Protein AF-A0A7C6S070-F1 (afdb_monomer_lite)

Radius of gyration: 17.92 Å; chains: 1; bounding box: 54×36×46 Å

Structure (mmCIF, N/CA/C/O backbone):
data_AF-A0A7C6S070-F1
#
_entry.id   AF-A0A7C6S070-F1
#
loop_
_atom_site.group_PDB
_atom_site.id
_atom_site.type_symbol
_atom_site.label_atom_id
_atom_site.label_alt_id
_atom_site.label_comp_id
_atom_site.label_asym_id
_atom_site.label_entity_id
_atom_site.label_seq_id
_atom_site.pdbx_PDB_ins_code
_atom_site.Cartn_x
_atom_site.Cartn_y
_atom_site.Cartn_z
_atom_site.occupancy
_atom_site.B_iso_or_equiv
_atom_site.auth_seq_id
_atom_site.auth_comp_id
_atom_site.auth_asym_id
_atom_site.auth_atom_id
_atom_site.pdbx_PDB_model_num
ATOM 1 N N . ALA A 1 1 ? -23.420 7.858 -21.675 1.00 55.06 1 ALA A N 1
ATOM 2 C CA . ALA A 1 1 ? -23.312 6.418 -21.988 1.00 55.06 1 ALA A CA 1
ATOM 3 C C . ALA A 1 1 ? -22.661 5.711 -20.806 1.00 55.06 1 ALA A C 1
ATOM 5 O O . ALA A 1 1 ? -21.700 6.256 -20.277 1.00 55.06 1 ALA A O 1
ATOM 6 N N . ILE A 1 2 ? -23.179 4.557 -20.370 1.00 62.91 2 ILE A N 1
ATOM 7 C CA . ILE A 1 2 ? -22.464 3.690 -19.421 1.00 62.91 2 ILE A CA 1
ATOM 8 C C . ILE A 1 2 ? -21.568 2.793 -20.285 1.00 62.91 2 ILE A C 1
ATOM 10 O O . ILE A 1 2 ? -22.110 1.938 -20.985 1.00 62.91 2 ILE A O 1
ATOM 14 N N . PRO A 1 3 ? -20.240 3.010 -20.324 1.00 67.31 3 PRO A N 1
ATOM 15 C CA . PRO A 1 3 ? -19.361 2.404 -21.332 1.00 67.31 3 PRO A CA 1
ATOM 16 C C . PRO A 1 3 ? -19.325 0.869 -21.284 1.00 67.31 3 PRO A C 1
ATOM 18 O O . PRO A 1 3 ? -18.945 0.239 -22.262 1.00 67.31 3 PRO A O 1
ATOM 21 N N . PHE A 1 4 ? -19.771 0.276 -20.176 1.00 79.00 4 PHE A N 1
ATOM 22 C CA . PHE A 1 4 ? -19.780 -1.167 -19.941 1.00 79.00 4 PHE A CA 1
ATOM 23 C C . PHE A 1 4 ? -21.192 -1.728 -19.675 1.00 79.00 4 PHE A C 1
ATOM 25 O O . PHE A 1 4 ? -21.341 -2.842 -19.184 1.00 79.00 4 PHE A O 1
ATOM 32 N N . GLY A 1 5 ? -22.244 -0.966 -19.995 1.00 78.12 5 GLY A N 1
ATOM 33 C CA . GLY A 1 5 ? -23.631 -1.359 -19.732 1.00 78.12 5 GLY A CA 1
ATOM 34 C C . GLY A 1 5 ? -24.066 -1.182 -18.266 1.00 78.12 5 GLY A C 1
ATOM 35 O O . GLY A 1 5 ? -23.257 -0.836 -17.408 1.00 78.12 5 GLY A O 1
ATOM 36 N N . PRO A 1 6 ? -25.359 -1.386 -17.958 1.00 75.25 6 PRO A N 1
ATOM 37 C CA . PRO A 1 6 ? -25.954 -0.998 -16.673 1.00 75.25 6 PRO A CA 1
ATOM 38 C C . PRO A 1 6 ? -25.493 -1.843 -15.476 1.00 75.25 6 PRO A C 1
ATOM 40 O O . PRO A 1 6 ? -25.663 -1.420 -14.337 1.00 75.25 6 PRO A O 1
ATOM 43 N N . TYR A 1 7 ? -24.894 -3.011 -15.723 1.00 73.00 7 TYR A N 1
ATOM 44 C CA . TYR A 1 7 ? -24.500 -3.968 -14.685 1.00 73.00 7 TYR A CA 1
ATOM 45 C C . TYR A 1 7 ? -23.023 -3.880 -14.281 1.00 73.00 7 TYR A C 1
ATOM 47 O O . TYR A 1 7 ? -22.604 -4.575 -13.359 1.00 73.00 7 TYR A O 1
ATOM 55 N N . ILE A 1 8 ? -22.220 -3.048 -14.955 1.00 76.12 8 ILE A N 1
ATOM 56 C CA . ILE A 1 8 ? -20.792 -2.894 -14.657 1.00 76.12 8 ILE A CA 1
ATOM 57 C C . ILE A 1 8 ? -20.553 -1.508 -14.060 1.00 76.12 8 ILE A C 1
ATOM 59 O O . ILE A 1 8 ? -20.675 -0.484 -14.737 1.00 76.12 8 ILE A O 1
ATOM 63 N N . LYS A 1 9 ? -20.178 -1.477 -12.776 1.00 76.31 9 LYS A N 1
ATOM 64 C CA . LYS A 1 9 ? -19.778 -0.255 -12.074 1.00 76.31 9 LYS A CA 1
ATOM 65 C C . LYS A 1 9 ? -18.257 -0.151 -12.030 1.00 76.31 9 LYS A C 1
ATOM 67 O O . LYS A 1 9 ? -17.578 -1.050 -11.546 1.00 76.31 9 LYS A O 1
ATOM 72 N N . ILE A 1 10 ? -17.736 0.971 -12.516 1.00 80.12 10 ILE A N 1
ATOM 73 C CA . ILE A 1 10 ? -16.315 1.307 -12.409 1.00 80.12 10 ILE A CA 1
ATOM 74 C C . ILE A 1 10 ? -16.075 1.892 -11.014 1.00 80.12 10 ILE A C 1
ATOM 76 O O . ILE A 1 10 ? -16.752 2.845 -10.623 1.00 80.12 10 ILE A O 1
ATOM 80 N N . LEU A 1 11 ? -15.130 1.306 -10.284 1.00 84.94 11 LEU A N 1
ATOM 81 C CA . LEU A 1 11 ? -14.671 1.767 -8.975 1.00 84.94 11 LEU A CA 1
ATOM 82 C C . LEU A 1 11 ? -13.426 2.650 -9.121 1.00 84.94 11 LEU A C 1
ATOM 84 O O . LEU A 1 11 ? -12.685 2.525 -10.096 1.00 84.94 11 LEU A O 1
ATOM 88 N N . ASN A 1 12 ? -13.180 3.535 -8.150 1.00 86.62 12 ASN A N 1
ATOM 89 C CA . ASN A 1 12 ? -12.035 4.451 -8.203 1.00 86.62 12 ASN A CA 1
ATOM 90 C C . ASN A 1 12 ? -10.705 3.815 -7.773 1.00 86.62 12 ASN A C 1
ATOM 92 O O . ASN A 1 12 ? -9.651 4.403 -8.020 1.00 86.62 12 ASN A O 1
ATOM 96 N N . ARG A 1 13 ? -10.735 2.657 -7.103 1.00 90.38 13 ARG A N 1
ATOM 97 C CA . ARG A 1 13 ? -9.538 1.898 -6.707 1.00 90.38 13 ARG A CA 1
ATOM 98 C C . ARG A 1 13 ? -9.487 0.598 -7.501 1.00 90.38 13 ARG A C 1
ATOM 100 O O . ARG A 1 13 ? -10.510 -0.056 -7.690 1.00 90.38 13 ARG A O 1
ATOM 107 N N . TRP A 1 14 ? -8.294 0.223 -7.953 1.00 87.19 14 TRP A N 1
ATOM 108 C CA . TRP A 1 14 ? -8.123 -0.920 -8.854 1.00 87.19 14 TRP A CA 1
ATOM 109 C C . TRP A 1 14 ? -8.127 -2.290 -8.148 1.00 87.19 14 TRP A C 1
ATOM 111 O O . TRP A 1 14 ? -8.409 -3.295 -8.794 1.00 87.19 14 TRP A O 1
ATOM 121 N N . GLU A 1 15 ? -7.873 -2.342 -6.833 1.00 91.81 15 GLU A N 1
ATOM 122 C CA . GLU A 1 15 ? -8.000 -3.559 -6.012 1.00 91.81 15 GLU A CA 1
ATOM 123 C C . GLU A 1 15 ? -9.062 -3.400 -4.928 1.00 91.81 15 GLU A C 1
ATOM 125 O O . GLU A 1 15 ? -9.161 -2.353 -4.282 1.00 91.81 15 GLU A O 1
ATOM 130 N N . LEU A 1 16 ? -9.798 -4.482 -4.658 1.00 90.88 16 LEU A N 1
ATOM 131 C CA . LEU A 1 16 ? -10.738 -4.540 -3.538 1.00 90.88 16 LEU A CA 1
ATOM 132 C C . LEU A 1 16 ? -10.025 -4.383 -2.190 1.00 90.88 16 LEU A C 1
ATOM 134 O O . LEU A 1 16 ? -10.567 -3.760 -1.283 1.00 90.88 16 LEU A O 1
ATOM 138 N N . GLU A 1 17 ? -8.793 -4.878 -2.059 1.00 95.12 17 GLU A N 1
ATOM 139 C CA . GLU A 1 17 ? -7.982 -4.726 -0.850 1.00 95.12 17 GLU A CA 1
ATOM 140 C C . GLU A 1 17 ? -7.743 -3.265 -0.474 1.00 95.12 17 GLU A C 1
ATOM 142 O O . GLU A 1 17 ? -7.704 -2.947 0.713 1.00 95.12 17 GLU A O 1
ATOM 147 N N . ASN A 1 18 ? -7.673 -2.356 -1.453 1.00 96.06 18 ASN A N 1
ATOM 148 C CA . ASN A 1 18 ? -7.529 -0.933 -1.165 1.00 96.06 18 ASN A CA 1
ATOM 149 C C . ASN A 1 18 ? -8.746 -0.371 -0.417 1.00 96.06 18 ASN A C 1
ATOM 151 O O . ASN A 1 18 ? -8.594 0.594 0.322 1.00 96.06 18 ASN A O 1
ATOM 155 N N . TYR A 1 19 ? -9.937 -0.966 -0.542 1.00 94.38 19 TYR A N 1
ATOM 156 C CA . TYR A 1 19 ? -11.127 -0.590 0.238 1.00 94.38 19 TYR A CA 1
ATOM 157 C C . TYR A 1 19 ? -11.094 -1.067 1.690 1.00 94.38 19 TYR A C 1
ATOM 159 O O . TYR A 1 19 ? -11.890 -0.600 2.500 1.00 94.38 19 TYR A O 1
ATOM 167 N N . LEU A 1 20 ? -10.188 -1.988 2.022 1.00 95.94 20 LEU A N 1
ATOM 168 C CA . LEU A 1 20 ? -10.012 -2.512 3.376 1.00 95.94 20 LEU A CA 1
ATOM 169 C C . LEU A 1 20 ? -8.978 -1.716 4.182 1.00 95.94 20 LEU A C 1
ATOM 171 O O . LEU A 1 20 ? -8.797 -1.976 5.371 1.00 95.94 20 LEU A O 1
ATOM 175 N N . ILE A 1 21 ? -8.307 -0.750 3.550 1.00 96.06 21 ILE A N 1
ATOM 176 C CA . ILE A 1 21 ? -7.345 0.130 4.206 1.00 96.06 21 ILE A CA 1
ATOM 177 C C . ILE A 1 21 ? -8.103 1.264 4.902 1.00 96.06 21 ILE A C 1
ATOM 179 O O . ILE A 1 21 ? -8.345 2.321 4.324 1.00 96.06 21 ILE A O 1
ATOM 183 N N . ASP A 1 22 ? -8.483 1.017 6.154 1.00 96.00 22 ASP A N 1
ATOM 184 C CA . ASP A 1 22 ? -9.042 2.003 7.081 1.00 96.00 22 ASP A CA 1
ATOM 185 C C . ASP A 1 22 ? -8.184 2.033 8.350 1.00 96.00 22 ASP A C 1
ATOM 187 O O . ASP A 1 22 ? -7.942 1.000 8.980 1.00 96.00 22 ASP A O 1
ATOM 191 N N . SER A 1 23 ? -7.705 3.222 8.723 1.00 96.31 23 SER A N 1
ATOM 192 C CA . SER A 1 23 ? -6.745 3.385 9.820 1.00 96.31 23 SER A CA 1
ATOM 193 C C . SER A 1 23 ? -7.304 2.922 11.163 1.00 96.31 23 SER A C 1
ATOM 195 O O . SER A 1 23 ? -6.584 2.319 11.954 1.00 96.31 23 SER A O 1
ATOM 197 N N . GLN A 1 24 ? -8.596 3.136 11.409 1.00 95.75 24 GLN A N 1
ATOM 198 C CA . GLN A 1 24 ? -9.239 2.740 12.655 1.00 95.75 24 GLN A CA 1
ATOM 199 C C . GLN A 1 24 ? -9.468 1.226 12.716 1.00 95.75 24 GLN A C 1
ATOM 201 O O . GLN A 1 24 ? -9.200 0.618 13.747 1.00 95.75 24 GLN A O 1
ATOM 206 N N . ALA A 1 25 ? -9.925 0.608 11.626 1.00 97.12 25 ALA A N 1
ATOM 207 C CA . ALA A 1 25 ? -10.123 -0.836 11.537 1.00 97.12 25 ALA A CA 1
ATOM 208 C C . ALA A 1 25 ? -8.802 -1.607 11.662 1.00 97.12 25 ALA A C 1
ATOM 210 O O . ALA A 1 25 ? -8.732 -2.594 12.397 1.00 97.12 25 ALA A O 1
ATOM 211 N N . ILE A 1 26 ? -7.751 -1.137 10.979 1.00 97.38 26 ILE A N 1
ATOM 212 C CA . ILE A 1 26 ? -6.402 -1.704 11.088 1.00 97.38 26 ILE A CA 1
ATOM 213 C C . ILE A 1 26 ? -5.918 -1.601 12.531 1.00 97.38 26 ILE A C 1
ATOM 215 O O . ILE A 1 26 ? -5.482 -2.592 13.109 1.00 97.38 26 ILE A O 1
ATOM 219 N N . GLU A 1 27 ? -6.018 -0.422 13.136 1.00 97.31 27 GLU A N 1
ATOM 220 C CA . GLU A 1 27 ? -5.494 -0.192 14.477 1.00 97.31 27 GLU A CA 1
ATOM 221 C C . GLU A 1 27 ? -6.270 -0.938 15.559 1.00 97.31 27 GLU A C 1
ATOM 223 O O . GLU A 1 27 ? -5.657 -1.453 16.487 1.00 97.31 27 GLU A O 1
ATOM 228 N N . GLU A 1 28 ? -7.590 -1.064 15.426 1.00 95.94 28 GLU A N 1
ATOM 229 C CA . GLU A 1 28 ? -8.395 -1.890 16.323 1.00 95.94 28 GLU A CA 1
ATOM 230 C C . GLU A 1 28 ? -7.941 -3.354 16.277 1.00 95.94 28 GLU A C 1
ATOM 232 O O . GLU A 1 28 ? -7.736 -3.984 17.318 1.00 95.94 28 GLU A O 1
ATOM 237 N N . TYR A 1 29 ? -7.726 -3.887 15.073 1.00 96.75 29 TYR A N 1
ATOM 238 C CA . TYR A 1 29 ? -7.210 -5.238 14.907 1.00 96.75 29 TYR A CA 1
ATOM 239 C C . TYR A 1 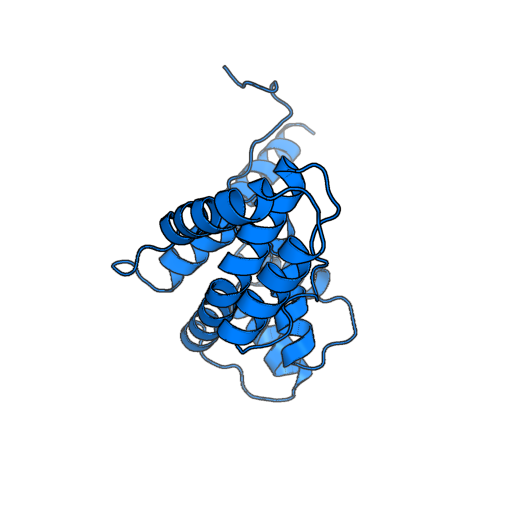29 ? -5.800 -5.378 15.508 1.00 96.75 29 TYR A C 1
ATOM 241 O O . TYR A 1 29 ? -5.554 -6.295 16.290 1.00 96.75 29 TYR A O 1
ATOM 249 N N . LEU A 1 30 ? -4.882 -4.456 15.198 1.00 96.75 30 LEU A N 1
ATOM 250 C CA . LEU A 1 30 ? -3.497 -4.503 15.676 1.00 96.75 30 LEU A CA 1
ATOM 251 C C . LEU A 1 30 ? -3.394 -4.362 17.197 1.00 96.75 30 LEU A C 1
ATOM 253 O O . LEU A 1 30 ? -2.613 -5.077 17.827 1.00 96.75 30 LEU A O 1
ATOM 257 N N . ALA A 1 31 ? -4.169 -3.455 17.792 1.00 96.50 31 ALA A N 1
ATOM 258 C CA . ALA A 1 31 ? -4.214 -3.242 19.233 1.00 96.50 31 ALA A CA 1
ATOM 259 C C . ALA A 1 31 ? -4.642 -4.521 19.964 1.00 96.50 31 ALA A C 1
ATOM 261 O O . ALA A 1 31 ? -3.969 -4.942 20.904 1.00 96.50 31 ALA A O 1
ATOM 262 N N . ASN A 1 32 ? -5.682 -5.192 19.461 1.00 94.94 32 ASN A N 1
ATOM 263 C CA . ASN A 1 32 ? -6.141 -6.475 19.992 1.00 94.94 32 ASN A CA 1
ATOM 264 C C . ASN A 1 32 ? -5.114 -7.594 19.769 1.00 94.94 32 ASN A C 1
ATOM 266 O O . ASN A 1 32 ? -4.838 -8.362 20.685 1.00 94.94 32 ASN A O 1
ATOM 270 N N . HIS A 1 33 ? -4.512 -7.666 18.578 1.00 94.56 33 HIS A N 1
ATOM 271 C CA . HIS A 1 33 ? -3.518 -8.687 18.239 1.00 94.56 33 HIS A CA 1
ATOM 272 C C . HIS A 1 33 ? -2.271 -8.617 19.131 1.00 94.56 33 HIS A C 1
ATOM 274 O O . HIS A 1 33 ? -1.699 -9.646 19.481 1.00 94.56 33 HIS A O 1
ATOM 280 N N . THR A 1 34 ? -1.861 -7.406 19.513 1.00 93.50 34 THR A N 1
ATOM 281 C CA . THR A 1 34 ? -0.643 -7.159 20.302 1.00 93.50 34 THR A CA 1
ATOM 282 C C . THR A 1 34 ? -0.911 -6.868 21.782 1.00 93.50 34 THR A C 1
ATOM 284 O O . THR A 1 34 ? 0.033 -6.644 22.535 1.00 93.50 34 THR A O 1
ATOM 287 N N . GLY A 1 35 ? -2.175 -6.879 22.222 1.00 94.19 35 GLY A N 1
ATOM 288 C CA . GLY A 1 35 ? -2.559 -6.646 23.620 1.00 94.19 35 GLY A CA 1
ATOM 289 C C . GLY A 1 35 ? -2.240 -5.240 24.137 1.00 94.19 35 GLY A C 1
ATOM 290 O O . GLY A 1 35 ? -1.961 -5.065 25.322 1.00 94.19 35 GLY A O 1
ATOM 291 N N . ARG A 1 36 ? -2.247 -4.231 23.259 1.00 96.12 3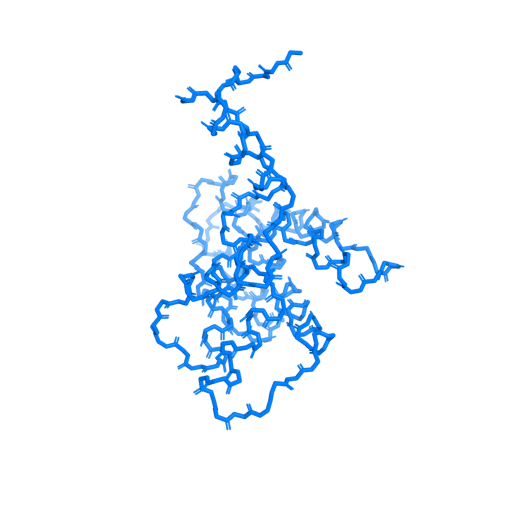6 ARG A N 1
ATOM 292 C CA . ARG A 1 36 ? -1.868 -2.846 23.586 1.00 96.12 36 ARG A CA 1
ATOM 293 C C . ARG A 1 36 ? -3.042 -1.885 23.431 1.00 96.12 36 ARG A C 1
ATOM 295 O O . ARG A 1 36 ? -4.030 -2.178 22.766 1.00 96.12 36 ARG A O 1
ATOM 302 N N . LYS A 1 37 ? -2.899 -0.679 23.986 1.00 95.88 37 LYS A N 1
ATOM 303 C CA . LYS A 1 37 ? -3.850 0.411 23.737 1.00 95.88 37 LYS A CA 1
ATOM 304 C C . LYS A 1 37 ? -3.786 0.845 22.257 1.00 95.88 37 LYS A C 1
ATOM 306 O O . LYS A 1 37 ? -2.677 0.941 21.717 1.00 95.88 37 LYS A O 1
ATOM 311 N N . PRO A 1 38 ? -4.932 1.132 21.610 1.00 96.56 38 PRO A N 1
ATOM 312 C CA . PRO A 1 38 ? -4.945 1.666 20.254 1.00 96.56 38 PRO A CA 1
ATOM 313 C C . PRO A 1 38 ? -4.291 3.053 20.177 1.00 96.56 38 PRO A C 1
ATOM 315 O O . PRO A 1 38 ? -4.460 3.893 21.066 1.00 96.56 38 PRO A O 1
ATOM 318 N N . ARG A 1 39 ? -3.533 3.266 19.101 1.00 97.00 39 ARG A N 1
ATOM 319 C CA . ARG A 1 39 ? -2.919 4.535 18.693 1.00 97.00 39 ARG A CA 1
ATOM 320 C C . ARG A 1 39 ? -3.949 5.455 18.049 1.00 97.00 39 ARG A C 1
ATOM 322 O O . ARG A 1 39 ? -5.078 5.052 17.764 1.00 97.00 39 ARG A O 1
ATOM 329 N N . SER A 1 40 ? -3.552 6.702 17.803 1.00 96.62 40 SER A N 1
ATOM 330 C CA . SER A 1 40 ? -4.397 7.627 17.054 1.00 96.62 40 SER A CA 1
ATOM 331 C C . SER A 1 40 ? -4.499 7.206 15.582 1.00 96.62 40 SER A C 1
ATOM 333 O O . SER A 1 40 ? -3.579 6.608 15.022 1.00 96.62 40 SER A O 1
ATOM 335 N N . ALA A 1 41 ? -5.609 7.563 14.930 1.00 95.06 41 ALA A N 1
ATOM 336 C CA . ALA A 1 41 ? -5.772 7.341 13.494 1.00 95.06 41 ALA A CA 1
ATOM 337 C C . ALA A 1 41 ? -4.673 8.043 12.673 1.00 95.06 41 ALA A C 1
ATOM 339 O O . ALA A 1 41 ? -4.215 7.490 11.678 1.00 95.06 41 ALA A O 1
ATOM 340 N N . GLN A 1 42 ? -4.207 9.213 13.126 1.00 97.00 42 GLN A N 1
ATOM 341 C CA . GLN A 1 42 ? -3.135 9.978 12.481 1.00 97.00 42 GLN A CA 1
ATOM 342 C C . GLN A 1 42 ? -1.805 9.219 12.462 1.00 97.00 42 GLN A C 1
ATOM 344 O O . GLN A 1 42 ? -1.137 9.172 11.431 1.00 97.00 42 GLN A O 1
ATOM 349 N N . ASP A 1 43 ? -1.442 8.575 13.575 1.00 97.56 43 ASP A N 1
ATOM 350 C CA . ASP A 1 43 ? -0.208 7.783 13.657 1.00 97.56 43 ASP A CA 1
ATOM 351 C C . ASP A 1 43 ? -0.242 6.604 12.680 1.00 97.56 43 ASP A C 1
ATOM 353 O O . ASP A 1 43 ? 0.748 6.291 12.021 1.00 97.56 43 ASP A O 1
ATOM 357 N N . VAL A 1 44 ? -1.409 5.970 12.557 1.00 97.75 44 VAL A N 1
ATOM 358 C CA . VAL A 1 44 ? -1.617 4.831 11.658 1.00 97.75 44 VAL A CA 1
ATOM 359 C C . VAL A 1 44 ? -1.589 5.287 10.202 1.00 97.75 44 VAL A C 1
ATOM 361 O O . VAL A 1 44 ? -0.968 4.632 9.374 1.00 97.75 44 VAL A O 1
ATOM 364 N N . ILE A 1 45 ? -2.206 6.425 9.873 1.00 98.12 45 ILE A N 1
ATOM 365 C CA . ILE A 1 45 ? -2.155 6.996 8.519 1.00 98.12 45 ILE A CA 1
ATOM 366 C C . ILE A 1 45 ? -0.716 7.341 8.138 1.00 98.12 45 ILE A C 1
ATOM 368 O O . ILE A 1 45 ? -0.298 7.048 7.020 1.00 98.12 45 ILE A O 1
ATOM 372 N N . LYS A 1 46 ? 0.066 7.907 9.061 1.00 97.12 46 LYS A N 1
ATOM 373 C CA . LYS A 1 46 ? 1.485 8.183 8.823 1.00 97.12 46 LYS A CA 1
ATOM 374 C C . LYS A 1 46 ? 2.266 6.901 8.510 1.00 97.12 46 LYS A C 1
ATOM 376 O O . LYS A 1 46 ? 2.987 6.870 7.518 1.00 97.12 46 LYS A O 1
ATOM 381 N N . GLU A 1 47 ? 2.063 5.835 9.287 1.00 96.44 47 GLU A N 1
ATOM 382 C CA . GLU A 1 47 ? 2.653 4.512 9.015 1.00 96.44 47 GLU A CA 1
ATOM 383 C C . GLU A 1 47 ? 2.223 3.964 7.638 1.00 96.44 47 GLU A C 1
ATOM 385 O O . GLU A 1 47 ? 3.041 3.448 6.877 1.00 96.44 47 GLU A O 1
ATOM 390 N N . LEU A 1 48 ? 0.948 4.118 7.266 1.00 97.38 48 LEU A N 1
ATOM 391 C CA . LEU A 1 48 ? 0.445 3.702 5.953 1.00 97.38 48 LEU A CA 1
ATOM 392 C C . LEU A 1 48 ? 1.091 4.493 4.807 1.00 97.38 48 LEU A C 1
ATOM 394 O O . LEU A 1 48 ? 1.431 3.902 3.782 1.00 97.38 48 LEU A O 1
ATOM 398 N N . LEU A 1 49 ? 1.306 5.800 4.976 1.00 96.94 49 LEU A N 1
ATOM 399 C CA . LEU A 1 49 ? 2.010 6.635 3.999 1.00 96.94 49 LEU A CA 1
ATOM 400 C C . LEU A 1 49 ? 3.479 6.213 3.839 1.00 96.94 49 LEU A C 1
ATOM 402 O O . LEU A 1 49 ? 3.968 6.149 2.713 1.00 96.94 49 LEU A O 1
ATOM 406 N N . GLU A 1 50 ? 4.163 5.842 4.925 1.00 95.31 50 GLU A N 1
ATOM 407 C CA . GLU A 1 50 ? 5.523 5.280 4.868 1.00 95.31 50 GLU A CA 1
ATOM 408 C C . GLU A 1 50 ? 5.559 3.962 4.075 1.00 95.31 50 GLU A C 1
ATOM 410 O O . GLU A 1 50 ? 6.467 3.718 3.275 1.00 95.31 50 GLU A O 1
ATOM 415 N N . HIS A 1 51 ? 4.544 3.106 4.230 1.00 96.06 51 HIS A N 1
ATOM 416 C CA . HIS A 1 51 ? 4.424 1.913 3.395 1.00 96.06 51 HIS A CA 1
ATOM 417 C C . HIS A 1 51 ? 4.155 2.248 1.925 1.00 96.06 51 HIS A C 1
ATOM 419 O O . HIS A 1 51 ? 4.753 1.613 1.052 1.00 96.06 51 HIS A O 1
ATOM 425 N N . CYS A 1 52 ? 3.295 3.232 1.654 1.00 95.94 52 CYS A N 1
ATOM 426 C CA . CYS A 1 52 ? 2.965 3.682 0.304 1.00 95.94 52 CYS A CA 1
ATOM 427 C C . CYS A 1 52 ? 4.183 4.247 -0.445 1.00 95.94 52 CYS A C 1
ATOM 429 O O . CYS A 1 52 ? 4.337 4.008 -1.644 1.00 95.94 52 CYS A O 1
ATOM 431 N N . ASP A 1 53 ? 5.085 4.935 0.255 1.00 94.38 53 ASP A N 1
ATOM 432 C CA . ASP A 1 53 ? 6.302 5.487 -0.348 1.00 94.38 53 ASP A CA 1
ATOM 433 C C . ASP A 1 53 ? 7.213 4.395 -0.941 1.00 94.38 53 ASP A C 1
ATOM 435 O O . ASP A 1 53 ? 7.746 4.538 -2.043 1.00 94.38 53 ASP A O 1
ATOM 439 N N . VAL A 1 54 ? 7.330 3.249 -0.264 1.00 95.12 54 VAL A N 1
ATOM 440 C CA . VAL A 1 54 ? 8.062 2.082 -0.788 1.00 95.12 54 VAL A CA 1
ATOM 441 C C . VAL A 1 54 ? 7.267 1.389 -1.899 1.00 95.12 54 VAL A C 1
ATOM 443 O O . VAL A 1 54 ? 7.824 1.019 -2.932 1.00 95.12 54 VAL A O 1
ATOM 446 N N . LEU A 1 55 ? 5.952 1.237 -1.726 1.00 96.00 55 LEU A N 1
ATOM 447 C CA . LEU A 1 55 ? 5.087 0.567 -2.706 1.00 96.00 55 LEU A CA 1
ATOM 448 C C . LEU A 1 55 ? 4.892 1.347 -4.008 1.00 96.00 55 LEU A C 1
ATOM 450 O O . LEU A 1 55 ? 4.461 0.769 -5.007 1.00 96.00 55 LEU A O 1
ATOM 454 N N . THR A 1 56 ? 5.258 2.626 -4.029 1.00 96.00 56 THR A N 1
ATOM 455 C CA . THR A 1 56 ? 5.405 3.394 -5.268 1.00 96.00 56 THR A CA 1
ATOM 456 C C . THR A 1 56 ? 6.357 2.685 -6.233 1.00 96.00 56 THR A C 1
ATOM 458 O O . THR A 1 56 ? 6.043 2.545 -7.415 1.00 96.00 56 THR A O 1
ATOM 461 N N . LEU A 1 57 ? 7.474 2.155 -5.720 1.00 96.19 57 LEU A N 1
ATOM 462 C CA . LEU A 1 57 ? 8.453 1.415 -6.517 1.00 96.19 57 LEU A CA 1
ATOM 463 C C . LEU A 1 57 ? 7.897 0.061 -6.976 1.00 96.19 57 LEU A C 1
ATOM 465 O O . LEU A 1 57 ? 8.016 -0.283 -8.148 1.00 96.19 57 LEU A O 1
ATOM 469 N N . HIS A 1 58 ? 7.222 -0.680 -6.087 1.00 95.56 58 HIS A N 1
ATOM 470 C CA . HIS A 1 58 ? 6.576 -1.959 -6.431 1.00 95.56 58 HIS A CA 1
ATOM 471 C C . HIS A 1 58 ? 5.542 -1.793 -7.549 1.00 95.56 58 HIS A C 1
ATOM 473 O O . HIS A 1 58 ? 5.569 -2.521 -8.541 1.00 95.56 58 HIS A O 1
ATOM 479 N N . THR A 1 59 ? 4.679 -0.784 -7.426 1.00 95.69 59 THR A N 1
ATOM 480 C CA . THR A 1 59 ? 3.627 -0.474 -8.401 1.00 95.69 59 THR A CA 1
ATOM 481 C C . THR A 1 59 ? 4.232 -0.073 -9.747 1.00 95.69 59 THR A C 1
ATOM 483 O O . THR A 1 59 ? 3.846 -0.609 -10.786 1.00 95.69 59 THR A O 1
ATOM 486 N N . ALA A 1 60 ? 5.228 0.820 -9.740 1.00 96.12 60 ALA A N 1
ATOM 487 C CA . ALA A 1 60 ? 5.927 1.237 -10.952 1.00 96.12 60 ALA A CA 1
ATOM 488 C C . ALA A 1 60 ? 6.658 0.071 -11.635 1.00 96.12 60 ALA A C 1
ATOM 490 O O . ALA A 1 60 ? 6.604 -0.068 -12.861 1.00 96.12 60 ALA A O 1
ATOM 491 N N . GLY A 1 61 ? 7.304 -0.786 -10.841 1.00 95.38 61 GLY A N 1
ATOM 492 C CA . GLY A 1 61 ? 7.993 -1.980 -11.310 1.00 95.38 61 GLY A CA 1
ATOM 493 C C . GLY A 1 61 ? 7.028 -2.979 -11.944 1.00 95.38 61 GLY A C 1
ATOM 494 O O . GLY A 1 61 ? 7.280 -3.455 -13.047 1.00 95.38 61 GLY A O 1
ATOM 495 N N . ASN A 1 62 ? 5.888 -3.245 -11.307 1.00 95.12 62 ASN A N 1
A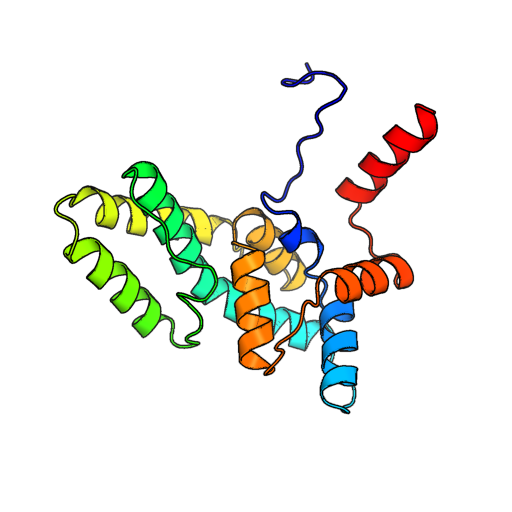TOM 496 C CA . ASN A 1 62 ? 4.857 -4.127 -11.855 1.00 95.12 62 ASN A CA 1
ATOM 497 C C . ASN A 1 62 ? 4.231 -3.585 -13.143 1.00 95.12 62 ASN A C 1
ATOM 499 O O . ASN A 1 62 ? 4.004 -4.356 -14.076 1.00 95.12 62 ASN A O 1
ATOM 503 N N . ALA A 1 63 ? 4.020 -2.272 -13.242 1.00 94.56 63 ALA A N 1
ATOM 504 C CA . ALA A 1 63 ? 3.577 -1.645 -14.483 1.00 94.56 63 ALA A CA 1
ATOM 505 C C . ALA A 1 63 ? 4.613 -1.814 -15.613 1.00 94.56 63 ALA A C 1
ATOM 507 O O . ALA A 1 63 ? 4.245 -2.125 -16.746 1.00 94.56 63 ALA A O 1
ATOM 508 N N . ALA A 1 64 ? 5.910 -1.678 -15.310 1.00 94.62 64 ALA A N 1
ATOM 509 C CA . ALA A 1 64 ? 6.979 -1.928 -16.280 1.00 94.62 64 ALA A CA 1
ATOM 510 C C . ALA A 1 64 ? 7.050 -3.409 -16.699 1.00 94.62 64 ALA A C 1
ATOM 512 O O . ALA A 1 64 ? 7.136 -3.704 -17.892 1.00 94.62 64 ALA A O 1
ATOM 513 N N . CYS A 1 65 ? 6.932 -4.344 -15.747 1.00 93.00 65 CYS A N 1
ATOM 514 C CA . CYS A 1 65 ? 6.851 -5.779 -16.035 1.00 93.00 65 CYS A CA 1
ATOM 515 C C . CYS A 1 65 ? 5.678 -6.107 -16.964 1.00 93.00 65 CYS A C 1
ATOM 517 O O . CYS A 1 65 ? 5.845 -6.842 -17.936 1.00 93.00 65 CYS A O 1
ATOM 519 N N . HIS A 1 66 ? 4.504 -5.533 -16.689 1.00 92.25 66 HIS A N 1
ATOM 520 C CA . HIS A 1 66 ? 3.308 -5.728 -17.500 1.00 92.25 66 HIS A CA 1
ATOM 521 C C . HIS A 1 66 ? 3.512 -5.238 -18.942 1.00 92.25 66 HIS A C 1
ATOM 523 O O . HIS A 1 66 ? 3.230 -5.977 -19.885 1.00 92.25 66 HIS A O 1
ATOM 529 N N . ASN A 1 67 ? 4.074 -4.038 -19.131 1.00 90.81 67 ASN A N 1
ATOM 530 C CA . ASN A 1 67 ? 4.386 -3.504 -20.463 1.00 90.81 67 ASN A CA 1
ATOM 531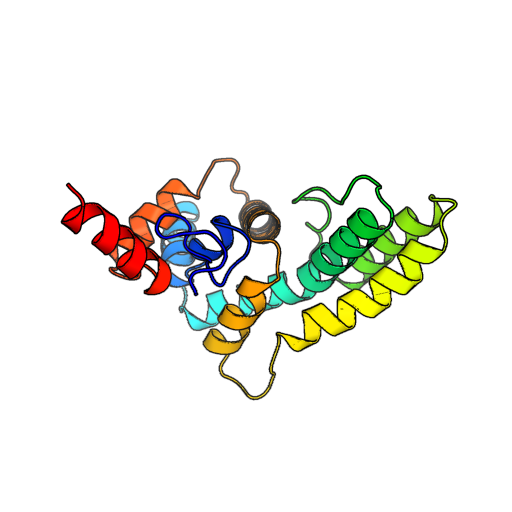 C C . ASN A 1 67 ? 5.366 -4.395 -21.236 1.00 90.81 67 ASN A C 1
ATOM 533 O O . ASN A 1 67 ? 5.200 -4.616 -22.436 1.00 90.81 67 ASN A O 1
ATOM 537 N N . ALA A 1 68 ? 6.364 -4.939 -20.540 1.00 89.38 68 ALA A N 1
ATOM 538 C CA . ALA A 1 68 ? 7.354 -5.843 -21.110 1.00 89.38 68 ALA A CA 1
ATOM 539 C C . ALA A 1 68 ? 6.876 -7.302 -21.224 1.00 89.38 68 ALA A C 1
ATOM 541 O O . ALA A 1 68 ? 7.627 -8.142 -21.719 1.00 89.38 68 ALA A O 1
ATOM 542 N N . ARG A 1 69 ? 5.643 -7.607 -20.793 1.00 89.88 69 ARG A N 1
ATOM 543 C CA . ARG A 1 69 ? 5.042 -8.952 -20.782 1.00 89.88 69 ARG A CA 1
ATOM 544 C C . ARG A 1 69 ? 5.876 -9.990 -20.014 1.00 89.88 69 ARG A C 1
ATOM 546 O O . ARG A 1 69 ? 5.963 -11.144 -20.426 1.00 89.88 69 ARG A O 1
ATOM 553 N N . ILE A 1 70 ? 6.477 -9.583 -18.897 1.00 90.00 70 ILE A N 1
ATOM 554 C CA . ILE A 1 70 ? 7.209 -10.467 -17.978 1.00 90.00 70 ILE A CA 1
ATOM 555 C C . ILE A 1 70 ? 6.472 -10.594 -16.643 1.00 90.00 70 ILE A C 1
ATOM 557 O O . ILE A 1 70 ? 5.640 -9.759 -16.287 1.00 90.00 70 ILE A O 1
ATOM 561 N N . ASN A 1 71 ? 6.805 -11.633 -15.875 1.00 91.19 71 ASN A N 1
ATOM 562 C CA . ASN A 1 71 ? 6.220 -11.835 -14.552 1.00 91.19 71 ASN A CA 1
ATOM 563 C C . ASN A 1 71 ? 6.567 -10.673 -13.612 1.00 91.19 71 ASN A C 1
ATOM 565 O O . ASN A 1 71 ? 7.736 -10.302 -13.464 1.00 91.19 71 ASN A O 1
ATOM 569 N N . GLY A 1 72 ? 5.542 -10.153 -12.939 1.00 92.00 72 GLY A N 1
ATOM 570 C CA . GLY A 1 72 ? 5.670 -9.110 -11.929 1.00 92.00 72 GLY A CA 1
ATOM 571 C C . GLY A 1 72 ? 6.379 -9.552 -10.644 1.00 92.00 72 GLY A C 1
ATOM 572 O O . GLY A 1 72 ? 6.846 -10.685 -10.477 1.00 92.00 72 GLY A O 1
ATOM 573 N N . PHE A 1 73 ? 6.456 -8.607 -9.722 1.00 92.75 73 PHE A N 1
ATOM 574 C CA . PHE A 1 73 ? 6.877 -8.768 -8.343 1.00 92.75 73 PHE A CA 1
ATOM 575 C C . PHE A 1 73 ? 5.703 -9.272 -7.503 1.00 92.75 73 PHE A C 1
ATOM 577 O O . PHE A 1 73 ? 4.598 -8.736 -7.575 1.00 92.75 73 PHE A O 1
ATOM 584 N N . THR A 1 74 ? 5.957 -10.284 -6.678 1.00 92.81 74 THR A N 1
ATOM 585 C CA . THR A 1 74 ? 4.990 -10.783 -5.694 1.00 92.81 74 THR A CA 1
ATOM 586 C C . THR A 1 74 ? 4.712 -9.735 -4.616 1.00 92.81 74 THR A C 1
ATOM 588 O O . THR A 1 74 ? 5.537 -8.851 -4.381 1.00 92.81 74 THR A O 1
ATOM 591 N N . ASP A 1 75 ? 3.594 -9.865 -3.905 1.00 88.38 75 ASP A N 1
ATOM 592 C CA . ASP A 1 75 ? 3.165 -8.903 -2.875 1.00 88.38 75 ASP A CA 1
ATOM 593 C C . ASP A 1 75 ? 4.200 -8.704 -1.751 1.00 88.38 75 ASP A C 1
ATOM 595 O O . ASP A 1 75 ? 4.381 -7.589 -1.272 1.00 88.38 75 ASP A O 1
ATOM 599 N N . GLY A 1 76 ? 4.934 -9.762 -1.382 1.00 85.75 76 GLY A N 1
ATOM 600 C CA . GLY A 1 76 ? 6.000 -9.714 -0.370 1.00 85.75 76 GLY A CA 1
ATOM 601 C C . GLY A 1 76 ? 7.386 -9.306 -0.889 1.00 85.75 76 GLY A C 1
ATOM 602 O O . GLY A 1 76 ? 8.350 -9.301 -0.128 1.00 85.75 76 GLY A O 1
ATOM 603 N N . PHE A 1 77 ? 7.534 -8.991 -2.183 1.00 86.38 77 PHE A N 1
ATOM 604 C CA . PHE A 1 77 ? 8.848 -8.658 -2.758 1.00 86.38 77 PHE A CA 1
ATOM 605 C C . PHE A 1 77 ? 9.455 -7.415 -2.098 1.00 86.38 77 PHE A C 1
ATOM 607 O O . PHE A 1 77 ? 10.646 -7.362 -1.813 1.00 86.38 77 PHE A O 1
ATOM 614 N N . THR A 1 78 ? 8.616 -6.423 -1.808 1.00 83.56 78 THR A N 1
ATOM 615 C CA . THR A 1 78 ? 9.025 -5.179 -1.162 1.00 83.56 78 THR A CA 1
ATOM 616 C C . THR A 1 78 ? 8.717 -5.202 0.325 1.00 83.56 78 THR A C 1
ATOM 618 O O . THR A 1 78 ? 8.169 -4.233 0.823 1.00 83.56 78 THR A O 1
ATOM 621 N N . ASP A 1 79 ? 8.998 -6.280 1.056 1.00 81.88 79 ASP A N 1
ATOM 622 C CA . ASP A 1 79 ? 8.776 -6.324 2.515 1.00 81.88 79 ASP A CA 1
ATOM 623 C C . ASP A 1 79 ? 9.825 -5.521 3.309 1.00 81.88 79 ASP A C 1
ATOM 625 O O . ASP A 1 79 ? 9.595 -5.153 4.462 1.00 81.88 79 ASP A O 1
ATOM 629 N N . SER A 1 80 ? 10.966 -5.191 2.693 1.00 82.69 80 SER A N 1
ATOM 630 C CA . SER A 1 80 ? 11.963 -4.294 3.287 1.00 82.69 80 SER A CA 1
ATOM 631 C C . SER A 1 80 ? 11.380 -2.894 3.523 1.00 82.69 80 SER A C 1
ATOM 633 O O . SER A 1 80 ? 10.637 -2.353 2.698 1.00 82.69 80 SER A O 1
ATOM 635 N N . LYS A 1 81 ? 11.725 -2.277 4.659 1.00 77.88 81 LYS A N 1
ATOM 636 C CA . LYS A 1 81 ? 11.433 -0.856 4.919 1.00 77.88 81 LYS A CA 1
ATOM 637 C C . LYS A 1 81 ? 12.409 0.083 4.208 1.00 77.88 81 LYS A C 1
ATOM 639 O O . LYS A 1 81 ? 12.085 1.246 4.008 1.00 77.88 81 LYS A O 1
ATOM 644 N N . ASP A 1 82 ? 13.580 -0.419 3.827 1.00 88.25 82 ASP A N 1
ATOM 645 C CA . ASP A 1 82 ? 14.595 0.355 3.120 1.00 88.25 82 ASP A CA 1
ATOM 646 C C . ASP A 1 82 ? 14.212 0.505 1.643 1.00 88.25 82 ASP A C 1
ATOM 648 O O . ASP A 1 82 ? 14.300 -0.445 0.859 1.00 88.25 82 ASP A O 1
ATOM 652 N N . LYS A 1 83 ? 13.779 1.716 1.285 1.00 91.19 83 LYS A N 1
ATOM 653 C CA . LYS A 1 83 ? 13.382 2.091 -0.073 1.00 91.19 83 LYS A CA 1
ATOM 654 C C . LYS A 1 83 ? 14.536 2.004 -1.068 1.00 91.19 83 LYS A C 1
ATOM 656 O O . LYS A 1 83 ? 14.316 1.572 -2.195 1.00 91.19 83 LYS A O 1
ATOM 661 N N . THR A 1 84 ? 15.747 2.383 -0.662 1.00 93.38 84 THR A N 1
ATOM 662 C CA . THR A 1 84 ? 16.937 2.341 -1.522 1.00 93.38 84 THR A CA 1
ATOM 663 C C . THR A 1 84 ? 17.268 0.903 -1.881 1.00 93.38 84 THR A C 1
ATOM 665 O O . THR A 1 84 ? 17.496 0.593 -3.047 1.00 93.38 84 THR A O 1
ATOM 668 N N . ARG A 1 85 ? 17.221 0.005 -0.892 1.00 92.31 85 ARG A N 1
ATOM 669 C CA . ARG A 1 85 ? 17.403 -1.428 -1.132 1.00 92.31 85 ARG A CA 1
ATOM 670 C C . ARG A 1 85 ? 16.328 -1.992 -2.061 1.00 92.31 85 ARG A C 1
ATOM 672 O O . ARG A 1 85 ? 16.658 -2.707 -2.996 1.00 92.31 85 ARG A O 1
ATOM 679 N N . VAL A 1 86 ? 15.058 -1.644 -1.838 1.00 92.81 86 VAL A N 1
ATOM 680 C CA . VAL A 1 86 ? 13.957 -2.078 -2.716 1.00 92.81 86 VAL A CA 1
ATOM 681 C C . VAL A 1 86 ? 14.170 -1.612 -4.157 1.00 92.81 86 VAL A C 1
ATOM 683 O O . VAL A 1 86 ? 13.984 -2.398 -5.082 1.00 92.81 86 VAL A O 1
ATOM 686 N N . ASP A 1 87 ? 14.573 -0.358 -4.359 1.00 95.06 87 ASP A N 1
ATOM 687 C CA . ASP A 1 87 ? 14.868 0.175 -5.690 1.00 95.06 87 ASP A CA 1
ATOM 688 C C . ASP A 1 87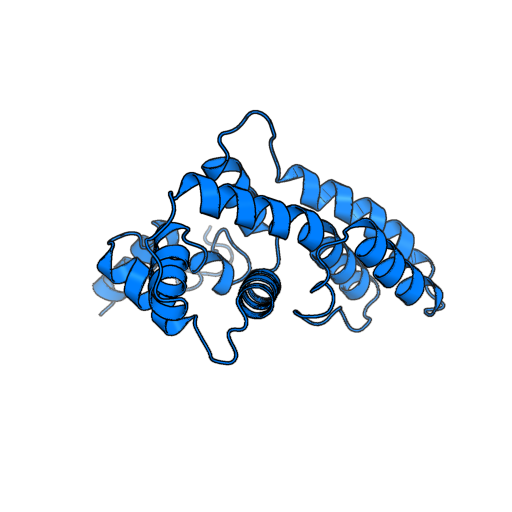 ? 16.016 -0.592 -6.364 1.00 95.06 87 ASP A C 1
ATOM 690 O O . ASP A 1 87 ? 15.896 -1.012 -7.515 1.00 95.06 87 ASP A O 1
ATOM 694 N N . GLN A 1 88 ? 17.099 -0.853 -5.627 1.00 93.12 88 GLN A N 1
ATOM 695 C CA . GLN A 1 88 ? 18.233 -1.642 -6.112 1.00 93.12 88 GLN A CA 1
ATOM 696 C C . GLN A 1 88 ? 17.819 -3.063 -6.506 1.00 93.12 88 GLN A C 1
ATOM 698 O O . GLN A 1 88 ? 18.177 -3.510 -7.595 1.00 93.12 88 GLN A O 1
ATOM 703 N N . ASP A 1 89 ? 17.023 -3.746 -5.679 1.00 93.19 89 ASP A N 1
ATOM 704 C CA . ASP A 1 89 ? 16.542 -5.106 -5.948 1.00 93.19 89 ASP A CA 1
ATOM 705 C C . ASP A 1 89 ? 15.665 -5.151 -7.220 1.00 93.19 89 ASP A C 1
ATOM 707 O O . ASP A 1 89 ? 15.788 -6.060 -8.049 1.00 93.19 89 ASP A O 1
ATOM 711 N N . ILE A 1 90 ? 14.803 -4.144 -7.421 1.00 93.25 90 ILE A N 1
ATOM 712 C CA . ILE A 1 90 ? 13.981 -3.994 -8.635 1.00 93.25 90 ILE A CA 1
ATOM 713 C C . ILE A 1 90 ? 14.870 -3.770 -9.864 1.00 93.25 90 ILE A C 1
ATOM 715 O O . ILE A 1 90 ? 14.719 -4.461 -10.876 1.00 93.25 90 ILE A O 1
ATOM 719 N N . GLN A 1 91 ? 15.810 -2.825 -9.787 1.00 92.06 91 GLN A N 1
ATOM 720 C CA . GLN A 1 91 ? 16.703 -2.503 -10.901 1.00 92.06 91 GLN A CA 1
ATOM 721 C C . GLN A 1 91 ? 17.616 -3.679 -11.261 1.00 92.06 91 GLN A C 1
ATOM 723 O O . GLN A 1 91 ? 17.786 -3.976 -12.445 1.00 92.06 91 GLN A O 1
ATOM 728 N N . GLN A 1 92 ? 18.144 -4.397 -10.267 1.00 90.88 92 GLN A N 1
ATOM 729 C CA . GLN A 1 92 ? 18.953 -5.595 -10.479 1.00 90.88 92 GLN A CA 1
ATOM 730 C C . GLN A 1 92 ? 18.158 -6.677 -11.216 1.00 90.88 92 GLN A C 1
ATOM 732 O O . GLN A 1 92 ? 18.674 -7.287 -12.154 1.00 90.88 92 GLN A O 1
ATOM 737 N N . ARG A 1 93 ? 16.884 -6.890 -10.857 1.00 89.38 93 ARG A N 1
ATOM 738 C CA . ARG A 1 93 ? 16.019 -7.826 -11.589 1.00 89.38 93 ARG A CA 1
ATOM 739 C C . ARG A 1 93 ? 15.828 -7.395 -13.042 1.00 89.38 93 ARG A C 1
ATOM 741 O O . ARG A 1 93 ? 15.864 -8.240 -13.929 1.00 89.38 93 ARG A O 1
ATOM 748 N N . PHE A 1 94 ? 15.656 -6.103 -13.315 1.00 90.00 94 PHE A N 1
ATOM 749 C CA . PHE A 1 94 ? 15.546 -5.626 -14.697 1.00 90.00 94 PHE A CA 1
ATOM 750 C C . PHE A 1 94 ? 16.833 -5.808 -15.500 1.00 90.00 94 PHE A C 1
ATOM 752 O O . PHE A 1 94 ? 16.742 -6.167 -16.669 1.00 90.00 94 PHE A O 1
ATOM 759 N N . GLN A 1 95 ? 18.009 -5.655 -14.887 1.00 86.44 95 GLN A N 1
ATOM 760 C CA . GLN A 1 95 ? 19.295 -5.921 -15.546 1.00 86.44 95 GLN A CA 1
ATOM 761 C C . GLN A 1 95 ? 19.474 -7.394 -15.946 1.00 86.44 95 GLN A C 1
ATOM 763 O O . GLN A 1 95 ? 20.167 -7.686 -16.917 1.00 86.44 95 GLN A O 1
ATOM 768 N N . GLN A 1 96 ? 18.844 -8.328 -15.227 1.00 84.38 96 GLN A N 1
ATOM 769 C CA . GLN A 1 96 ? 18.858 -9.755 -15.574 1.00 84.38 96 GLN A CA 1
ATOM 770 C C . GLN A 1 96 ? 17.992 -10.079 -16.802 1.00 84.38 96 GLN A C 1
ATOM 772 O O . GLN A 1 96 ? 18.111 -11.164 -17.373 1.00 84.38 96 GLN A O 1
ATOM 777 N N . HIS A 1 97 ? 17.126 -9.158 -17.230 1.00 77.81 97 HIS A N 1
ATOM 778 C CA . HIS A 1 97 ? 16.322 -9.307 -18.433 1.00 77.81 97 HIS A CA 1
ATOM 779 C C . HIS A 1 97 ? 16.967 -8.557 -19.606 1.00 77.81 97 HIS A C 1
ATOM 781 O O . HIS A 1 97 ? 17.348 -7.399 -19.497 1.00 77.81 97 HIS A O 1
ATOM 787 N N . ILE A 1 98 ? 17.022 -9.200 -20.776 1.00 63.69 98 ILE A N 1
ATOM 788 C CA . ILE A 1 98 ? 17.624 -8.639 -22.005 1.00 63.69 98 ILE A CA 1
ATOM 789 C C . ILE A 1 98 ? 16.881 -7.375 -22.496 1.00 63.69 98 ILE A C 1
ATOM 791 O O . ILE A 1 98 ? 17.410 -6.591 -23.284 1.00 63.69 98 ILE A O 1
ATOM 795 N N . ASN A 1 99 ? 15.649 -7.149 -22.033 1.00 67.06 99 ASN A N 1
ATOM 796 C CA . ASN A 1 99 ? 14.825 -6.035 -22.477 1.00 67.06 99 ASN A CA 1
ATOM 797 C C . ASN A 1 99 ? 15.099 -4.743 -21.683 1.00 67.06 99 ASN A C 1
ATOM 799 O O . ASN A 1 99 ? 14.477 -4.478 -20.653 1.00 67.06 99 ASN A O 1
ATOM 803 N N . PHE A 1 100 ? 15.977 -3.894 -22.224 1.00 66.50 100 PHE A N 1
ATOM 804 C CA . PHE A 1 100 ? 16.296 -2.564 -21.688 1.00 66.50 100 PHE A CA 1
ATOM 805 C C . PHE A 1 100 ? 15.084 -1.616 -21.559 1.00 66.50 100 PHE A C 1
ATOM 807 O O . PHE A 1 100 ? 15.181 -0.599 -20.868 1.00 66.50 100 PHE A O 1
ATOM 814 N N . SER A 1 101 ? 13.931 -1.916 -22.177 1.00 78.31 101 SER A N 1
ATOM 815 C CA . SER A 1 101 ? 12.739 -1.062 -22.067 1.00 78.31 101 SER A CA 1
ATOM 816 C C . SER A 1 101 ? 12.162 -1.020 -20.648 1.00 78.31 101 SER A C 1
ATOM 818 O O . SER A 1 101 ? 11.605 0.005 -20.257 1.00 78.31 101 SER A O 1
ATOM 820 N N . CYS A 1 102 ? 12.341 -2.084 -19.851 1.00 84.19 102 CYS A N 1
ATOM 821 C CA . CYS A 1 102 ? 11.805 -2.178 -18.490 1.00 84.19 102 CYS A CA 1
ATOM 822 C C . CYS A 1 102 ? 12.312 -1.053 -17.584 1.00 84.19 102 CYS A C 1
ATOM 824 O O . CYS A 1 102 ? 11.540 -0.481 -16.820 1.00 84.19 102 CYS A O 1
ATOM 826 N N . GLN A 1 103 ? 13.598 -0.703 -17.683 1.00 85.88 103 GLN A N 1
ATOM 827 C CA . GLN A 1 103 ? 14.197 0.309 -16.815 1.00 85.88 103 GLN A CA 1
ATOM 828 C C . GLN A 1 103 ? 13.672 1.715 -17.133 1.00 85.88 103 GLN A C 1
ATOM 830 O O . GLN A 1 103 ? 13.367 2.488 -16.225 1.00 85.88 103 GLN A O 1
ATOM 835 N N . LYS A 1 104 ? 13.512 2.038 -18.421 1.00 87.62 104 LYS A N 1
ATOM 836 C CA . LYS A 1 104 ? 12.939 3.321 -18.847 1.00 87.62 104 LYS A CA 1
ATOM 837 C C . LYS A 1 104 ? 11.475 3.443 -18.417 1.00 87.62 104 LYS A C 1
ATOM 839 O O . LYS A 1 104 ? 11.078 4.481 -17.883 1.00 87.62 104 LYS A O 1
ATOM 844 N N . ASP A 1 105 ? 10.695 2.383 -18.616 1.00 92.00 105 ASP A N 1
ATOM 845 C CA . ASP A 1 105 ? 9.289 2.340 -18.214 1.00 92.00 105 ASP A CA 1
ATOM 846 C C . ASP A 1 105 ? 9.134 2.435 -16.698 1.00 92.00 105 ASP A C 1
ATOM 848 O O . ASP A 1 105 ? 8.273 3.169 -16.220 1.00 92.00 105 ASP A O 1
ATOM 852 N N . TYR A 1 106 ? 9.996 1.757 -15.939 1.00 94.56 106 TYR A N 1
ATOM 853 C CA . TYR A 1 106 ? 10.022 1.821 -14.483 1.00 94.56 106 TYR A CA 1
ATOM 854 C C . TYR A 1 106 ? 10.185 3.258 -13.981 1.00 94.56 106 TYR A C 1
ATOM 856 O O . TYR A 1 106 ? 9.323 3.744 -13.250 1.00 94.56 106 TYR A O 1
ATOM 864 N N . LEU A 1 107 ? 11.215 3.976 -14.445 1.00 92.38 107 LEU A N 1
ATOM 865 C CA . LEU A 1 107 ? 11.451 5.372 -14.053 1.00 92.38 107 LEU A CA 1
ATOM 866 C C . LEU A 1 107 ? 10.279 6.287 -14.440 1.00 92.38 107 LEU A C 1
ATOM 868 O O . LEU A 1 107 ? 9.851 7.123 -13.644 1.00 92.38 107 LEU A O 1
ATOM 872 N N . SER A 1 108 ? 9.712 6.106 -15.639 1.00 94.50 108 SER A N 1
ATOM 873 C CA . SER A 1 108 ? 8.525 6.859 -16.065 1.00 94.50 108 SER A CA 1
ATOM 874 C C . SER A 1 108 ? 7.307 6.561 -15.188 1.00 94.50 108 SER A C 1
ATOM 876 O O . SER A 1 108 ? 6.541 7.467 -14.856 1.00 94.50 108 SER A O 1
ATOM 878 N N . ASN A 1 109 ? 7.115 5.302 -14.798 1.00 96.38 109 ASN A N 1
ATOM 879 C CA . ASN A 1 109 ? 5.981 4.884 -13.987 1.00 96.38 109 ASN A CA 1
ATOM 880 C C . ASN A 1 109 ? 6.112 5.335 -12.527 1.00 96.38 109 ASN A C 1
ATOM 882 O O . ASN A 1 109 ? 5.084 5.648 -11.934 1.00 96.38 109 ASN A O 1
ATOM 886 N N . ILE A 1 110 ? 7.325 5.468 -11.971 1.00 96.56 110 ILE A N 1
ATOM 887 C CA . ILE A 1 110 ? 7.522 6.083 -10.644 1.00 96.56 110 ILE A CA 1
ATOM 888 C C . ILE A 1 110 ? 6.898 7.480 -10.624 1.00 96.56 110 ILE A C 1
ATOM 890 O O . ILE A 1 110 ? 6.065 7.760 -9.766 1.00 96.56 110 ILE A O 1
ATOM 894 N N . ALA A 1 111 ? 7.227 8.326 -11.606 1.00 95.19 111 ALA A N 1
ATOM 895 C CA . ALA A 1 111 ? 6.695 9.687 -11.680 1.00 95.19 111 ALA A CA 1
ATOM 896 C C . ALA A 1 111 ? 5.158 9.709 -11.791 1.00 95.19 111 ALA A C 1
ATOM 898 O O . ALA A 1 111 ? 4.497 10.530 -11.157 1.00 95.19 111 ALA A O 1
ATOM 899 N N . LYS A 1 112 ? 4.570 8.777 -12.555 1.00 95.81 112 LYS A N 1
ATOM 900 C CA . LYS A 1 112 ? 3.106 8.653 -12.685 1.00 95.81 112 LYS A CA 1
ATOM 901 C C . LYS A 1 112 ? 2.437 8.250 -11.375 1.00 95.81 112 LYS A C 1
ATOM 903 O O . LYS A 1 112 ? 1.378 8.779 -11.059 1.00 95.81 112 LYS A O 1
ATOM 908 N N . VAL A 1 113 ? 3.034 7.325 -10.622 1.00 95.94 113 VAL A N 1
ATOM 909 C CA . VAL A 1 113 ? 2.508 6.908 -9.315 1.00 95.94 113 VAL A CA 1
ATOM 910 C C . VAL A 1 113 ? 2.657 8.044 -8.300 1.00 95.94 113 VAL A C 1
ATOM 912 O O . VAL A 1 113 ? 1.698 8.367 -7.607 1.00 95.94 113 VAL A O 1
ATOM 915 N N . GLN A 1 114 ? 3.809 8.719 -8.272 1.00 95.38 114 GLN A N 1
ATOM 916 C CA . GLN A 1 114 ? 4.058 9.866 -7.392 1.00 95.38 114 GLN A CA 1
ATOM 917 C C . GLN A 1 114 ? 3.109 11.039 -7.646 1.00 95.38 114 GLN A C 1
ATOM 919 O O . GLN A 1 114 ? 2.776 11.748 -6.705 1.00 95.38 114 GLN A O 1
ATOM 924 N N . ALA A 1 115 ? 2.615 11.217 -8.874 1.00 95.50 115 ALA A N 1
ATOM 925 C CA . ALA A 1 115 ? 1.629 12.252 -9.188 1.00 95.50 115 ALA A CA 1
ATOM 926 C C . ALA A 1 115 ? 0.290 12.086 -8.435 1.00 95.50 115 ALA A C 1
ATOM 928 O O . ALA A 1 115 ? -0.494 13.034 -8.372 1.00 95.50 115 ALA A O 1
ATOM 929 N N . PHE A 1 116 ? 0.014 10.909 -7.856 1.00 95.44 116 PHE A N 1
ATOM 930 C CA . PHE A 1 116 ? -1.132 10.716 -6.962 1.00 95.44 116 PHE A CA 1
ATOM 931 C C . PHE A 1 116 ? -0.888 11.281 -5.557 1.00 95.44 116 PHE A C 1
ATOM 933 O O . PHE A 1 116 ? -1.857 11.648 -4.892 1.00 95.44 116 PHE A O 1
ATOM 940 N N . ASP A 1 117 ? 0.363 11.398 -5.103 1.00 95.31 117 ASP A N 1
ATOM 941 C CA . ASP A 1 117 ? 0.673 12.053 -3.834 1.00 95.31 117 ASP A CA 1
ATOM 942 C C . ASP A 1 117 ? 0.690 13.575 -4.019 1.00 95.31 117 ASP A C 1
ATOM 944 O O . ASP A 1 117 ? 1.384 14.118 -4.876 1.00 95.31 117 ASP A O 1
ATOM 948 N N . THR A 1 118 ? -0.095 14.290 -3.217 1.00 92.88 118 THR A N 1
ATOM 949 C CA . THR A 1 118 ? -0.148 15.755 -3.237 1.00 92.88 118 THR A CA 1
ATOM 950 C C . THR A 1 118 ? 0.281 16.275 -1.863 1.00 92.88 118 THR A C 1
ATOM 952 O O . THR A 1 118 ? -0.557 16.328 -0.963 1.00 92.88 118 THR A O 1
ATOM 955 N N . PRO A 1 119 ? 1.551 16.686 -1.675 1.00 91.81 119 PRO A N 1
ATOM 956 C CA . PRO A 1 119 ? 2.091 17.027 -0.353 1.00 91.81 119 PRO A CA 1
ATOM 957 C C . PRO A 1 119 ? 1.380 18.175 0.373 1.00 91.81 119 PRO A C 1
ATOM 959 O O . PRO A 1 119 ? 1.505 18.295 1.586 1.00 91.81 119 PRO A O 1
ATOM 962 N N . SER A 1 120 ? 0.649 19.026 -0.352 1.00 94.06 120 SER A N 1
ATOM 963 C CA . SER A 1 120 ? -0.121 20.135 0.220 1.00 94.06 120 SER A CA 1
ATOM 964 C C . SER A 1 120 ? -1.463 19.719 0.837 1.00 94.06 120 SER A C 1
ATOM 966 O O . SER A 1 120 ? -2.137 20.569 1.411 1.00 94.06 120 SER A O 1
ATOM 968 N N . LEU A 1 121 ? -1.890 18.464 0.668 1.00 95.69 121 LEU A N 1
ATOM 969 C CA . LEU A 1 121 ? -3.137 17.938 1.232 1.00 95.69 121 LEU A CA 1
ATOM 970 C C . LEU A 1 121 ? -2.926 17.335 2.624 1.00 95.69 121 LEU A C 1
ATOM 972 O O . LEU A 1 121 ? -1.795 17.059 3.033 1.00 95.69 121 LEU A O 1
ATOM 976 N N . SER A 1 122 ? -4.028 17.085 3.334 1.00 97.19 122 SER A N 1
ATOM 977 C CA . SER A 1 122 ? -3.993 16.323 4.587 1.00 97.19 122 SER A CA 1
ATOM 978 C C . SER A 1 122 ? -3.476 14.896 4.365 1.00 97.19 122 SER A C 1
ATOM 980 O O . SER A 1 122 ? -3.544 14.349 3.261 1.00 97.19 122 SER A O 1
ATOM 982 N N . ASN A 1 123 ? -2.957 14.261 5.417 1.00 97.38 123 ASN A N 1
ATOM 983 C CA . ASN A 1 123 ? -2.432 12.898 5.317 1.00 97.38 123 ASN A CA 1
ATOM 984 C C . ASN A 1 123 ? -3.517 11.885 4.913 1.00 97.38 123 ASN A C 1
ATOM 986 O O . ASN A 1 123 ? -3.230 10.957 4.157 1.00 97.38 123 ASN A O 1
ATOM 990 N N . GLU A 1 124 ? -4.754 12.085 5.366 1.00 95.94 124 GLU A N 1
ATOM 991 C CA . GLU A 1 124 ? -5.938 11.333 4.945 1.00 95.94 124 GLU A CA 1
ATOM 992 C C . GLU A 1 124 ? -6.127 11.399 3.431 1.00 95.94 124 GLU A C 1
ATOM 994 O O . GLU A 1 124 ? -6.170 10.370 2.760 1.00 95.94 124 GLU A O 1
ATOM 999 N N . GLU A 1 125 ? -6.204 12.612 2.883 1.00 96.31 125 GLU A N 1
ATOM 1000 C CA . GLU A 1 125 ? -6.440 12.830 1.456 1.00 96.31 125 GLU A CA 1
ATOM 1001 C C . GLU A 1 125 ? -5.280 12.302 0.607 1.00 96.31 125 GLU A C 1
ATOM 1003 O O . GLU A 1 125 ? -5.497 11.731 -0.466 1.00 96.31 125 GLU A O 1
ATOM 1008 N N . ARG A 1 126 ? -4.039 12.455 1.089 1.00 97.56 126 ARG A N 1
ATOM 1009 C CA . ARG A 1 126 ? -2.848 11.875 0.454 1.00 97.56 126 ARG A CA 1
ATOM 1010 C C . ARG A 1 126 ? -2.952 10.355 0.377 1.00 97.56 126 ARG A C 1
ATOM 1012 O O . ARG A 1 126 ? -2.762 9.784 -0.699 1.00 97.56 126 ARG A O 1
ATOM 1019 N N . LEU A 1 127 ? -3.302 9.704 1.488 1.00 97.06 127 LEU A N 1
ATOM 1020 C CA . LEU A 1 127 ? -3.483 8.255 1.540 1.00 97.06 127 LEU A CA 1
ATOM 1021 C C . LEU A 1 127 ? -4.608 7.808 0.597 1.00 97.06 127 LEU A C 1
ATOM 1023 O O . LEU A 1 127 ? -4.410 6.887 -0.193 1.00 97.06 127 LEU A O 1
ATOM 1027 N N . GLU A 1 128 ? -5.763 8.476 0.615 1.00 94.88 128 GLU A N 1
ATOM 1028 C CA . GLU A 1 128 ? -6.889 8.136 -0.261 1.00 94.88 128 GLU A CA 1
ATOM 1029 C C . GLU A 1 128 ? -6.537 8.204 -1.748 1.00 94.88 128 GLU A C 1
ATOM 1031 O O . GLU A 1 128 ? -6.974 7.346 -2.521 1.00 94.88 128 GLU A O 1
ATOM 1036 N N . LYS A 1 129 ? -5.754 9.205 -2.166 1.00 95.75 129 LYS A N 1
ATOM 1037 C CA . LYS A 1 129 ? -5.287 9.300 -3.553 1.00 95.75 129 LYS A CA 1
ATOM 1038 C C . LYS A 1 129 ? -4.306 8.184 -3.896 1.00 95.75 129 LYS A C 1
ATOM 1040 O O . LYS A 1 129 ? -4.463 7.555 -4.941 1.00 95.75 129 LYS A O 1
ATOM 1045 N N . LEU A 1 130 ? -3.340 7.901 -3.024 1.00 97.12 130 LEU A N 1
ATOM 1046 C CA . LEU A 1 130 ? -2.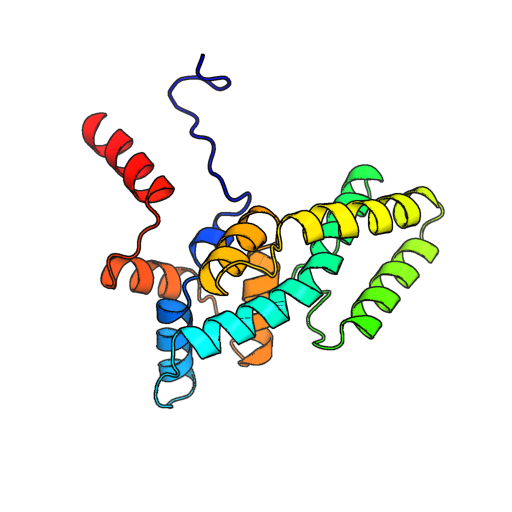352 6.840 -3.238 1.00 97.12 130 LEU A CA 1
ATOM 1047 C C . LEU A 1 130 ? -2.995 5.448 -3.339 1.00 97.12 130 LEU A C 1
ATOM 1049 O O . LEU A 1 130 ? -2.621 4.658 -4.206 1.00 97.12 130 LEU A O 1
ATOM 1053 N N . LEU A 1 131 ? -4.032 5.169 -2.544 1.00 96.31 131 LEU A N 1
ATOM 1054 C CA . LEU A 1 131 ? -4.795 3.913 -2.596 1.00 96.31 131 LEU A CA 1
ATOM 1055 C C . LEU A 1 131 ? -5.556 3.690 -3.916 1.00 96.31 131 LEU A C 1
ATOM 1057 O O . LEU A 1 131 ? -6.080 2.600 -4.149 1.00 96.31 131 LEU A O 1
ATOM 1061 N N . ARG A 1 132 ? -5.629 4.690 -4.804 1.00 95.19 132 ARG A N 1
ATOM 1062 C CA . ARG A 1 132 ? -6.186 4.514 -6.157 1.00 95.19 132 ARG A CA 1
ATOM 1063 C C . ARG A 1 132 ? -5.221 3.834 -7.114 1.00 95.19 132 ARG A C 1
ATOM 1065 O O . ARG A 1 132 ? -5.676 3.319 -8.130 1.00 95.19 132 ARG A O 1
ATOM 1072 N N . ILE A 1 133 ? -3.922 3.842 -6.811 1.00 95.62 133 ILE A N 1
ATOM 1073 C CA . ILE A 1 133 ? -2.881 3.349 -7.718 1.00 95.62 133 ILE A CA 1
ATOM 1074 C C . ILE A 1 133 ? -1.972 2.298 -7.075 1.00 95.62 133 ILE A C 1
ATOM 1076 O O . ILE A 1 133 ? -1.522 1.389 -7.764 1.00 95.62 133 ILE A O 1
ATOM 1080 N N . ILE A 1 134 ? -1.747 2.353 -5.763 1.00 95.81 134 ILE A N 1
ATOM 1081 C CA . ILE A 1 134 ? -0.895 1.389 -5.060 1.00 95.81 134 ILE A CA 1
ATOM 1082 C C . ILE A 1 134 ? -1.559 0.009 -4.959 1.00 95.81 134 ILE A C 1
ATOM 1084 O O . ILE A 1 134 ? -2.783 -0.106 -4.896 1.00 95.81 134 ILE A O 1
ATOM 1088 N N . CYS A 1 135 ? -0.738 -1.045 -4.944 1.00 94.81 135 CYS A N 1
ATOM 1089 C CA . CYS A 1 135 ? -1.170 -2.414 -4.667 1.00 94.81 135 CYS A CA 1
ATOM 1090 C C . CYS A 1 135 ? -1.581 -2.593 -3.199 1.00 94.81 135 CYS A C 1
ATOM 1092 O O . CYS A 1 135 ? -0.745 -2.609 -2.290 1.00 94.81 135 CYS A O 1
ATOM 1094 N N . GLY A 1 136 ? -2.885 -2.757 -2.980 1.00 95.12 136 GLY A N 1
ATOM 1095 C CA . GLY A 1 136 ? -3.484 -2.962 -1.667 1.00 95.12 136 GLY A CA 1
ATOM 1096 C C . GLY A 1 136 ? -3.102 -4.307 -1.061 1.00 95.12 136 GLY A C 1
ATOM 1097 O O . GLY A 1 136 ? -2.900 -4.398 0.150 1.00 95.12 136 GLY A O 1
ATOM 1098 N N . LYS A 1 137 ? -2.914 -5.347 -1.883 1.00 94.69 137 LYS A N 1
ATOM 1099 C CA . LYS A 1 137 ? -2.421 -6.650 -1.398 1.00 94.69 137 LYS A CA 1
ATOM 1100 C C . LYS A 1 137 ? -1.003 -6.561 -0.849 1.00 94.69 137 LYS A C 1
ATOM 1102 O O . LYS A 1 137 ? -0.749 -7.043 0.254 1.00 94.69 137 LYS A O 1
ATOM 1107 N N . ALA A 1 138 ? -0.102 -5.895 -1.569 1.00 95.19 138 ALA A N 1
ATOM 1108 C CA . ALA A 1 138 ? 1.262 -5.659 -1.108 1.00 95.19 138 ALA A CA 1
ATOM 1109 C C . ALA A 1 138 ? 1.292 -4.779 0.154 1.00 95.19 138 ALA A C 1
ATOM 1111 O O . ALA A 1 138 ? 2.065 -5.045 1.074 1.00 95.19 138 ALA A O 1
ATOM 1112 N N . LEU A 1 139 ? 0.400 -3.786 0.261 1.00 95.94 139 LEU A N 1
ATOM 1113 C CA . LEU A 1 139 ? 0.235 -2.993 1.484 1.00 95.94 139 LEU A CA 1
ATOM 1114 C C . LEU A 1 139 ? -0.194 -3.850 2.679 1.00 95.94 139 LEU A C 1
ATOM 1116 O O . LEU A 1 139 ? 0.443 -3.791 3.731 1.00 95.94 139 LEU A O 1
ATOM 1120 N N . LEU A 1 140 ? -1.210 -4.699 2.515 1.00 95.38 140 LEU A N 1
ATOM 1121 C CA . LEU A 1 140 ? -1.622 -5.636 3.561 1.00 95.38 140 LEU A CA 1
ATOM 1122 C C . LEU A 1 140 ? -0.513 -6.641 3.901 1.00 95.38 140 LEU A C 1
ATOM 1124 O O . LEU A 1 140 ? -0.311 -6.933 5.078 1.00 95.38 140 LEU A O 1
ATOM 1128 N N . SER A 1 141 ? 0.237 -7.136 2.910 1.00 94.19 141 SER A N 1
ATOM 1129 C CA . SER A 1 141 ? 1.398 -8.011 3.128 1.00 94.19 141 SER A CA 1
ATOM 1130 C C . SER A 1 141 ? 2.452 -7.330 4.004 1.00 94.19 141 SER A C 1
ATOM 1132 O O . SER A 1 141 ? 2.882 -7.908 5.004 1.00 94.19 141 SER A O 1
ATOM 1134 N N . ARG A 1 142 ? 2.794 -6.069 3.708 1.00 94.06 142 ARG A N 1
ATOM 1135 C CA . ARG A 1 142 ? 3.751 -5.274 4.495 1.00 94.06 142 ARG A CA 1
ATOM 1136 C C . ARG A 1 142 ? 3.283 -5.061 5.932 1.00 94.06 142 ARG A C 1
ATOM 1138 O O . ARG A 1 142 ? 4.073 -5.257 6.855 1.00 94.06 142 ARG A O 1
ATOM 1145 N N . ILE A 1 143 ? 2.007 -4.729 6.137 1.00 94.38 143 ILE A N 1
ATOM 1146 C CA . ILE A 1 143 ? 1.419 -4.585 7.480 1.00 94.38 143 ILE A CA 1
ATOM 1147 C C . ILE A 1 143 ? 1.503 -5.917 8.232 1.00 94.38 143 ILE A C 1
ATOM 1149 O O . ILE A 1 143 ? 1.991 -5.968 9.362 1.00 94.38 143 ILE A O 1
ATOM 1153 N N . LYS A 1 144 ? 1.086 -7.017 7.595 1.00 94.19 144 LYS A N 1
ATOM 1154 C CA . LYS A 1 144 ? 1.148 -8.353 8.195 1.00 94.19 144 LYS A CA 1
ATOM 1155 C C . LYS A 1 144 ? 2.569 -8.729 8.597 1.00 94.19 144 LYS A C 1
ATOM 1157 O O . LYS A 1 144 ? 2.785 -9.189 9.715 1.00 94.19 144 LYS A O 1
ATOM 1162 N N . ARG A 1 145 ? 3.540 -8.498 7.712 1.00 92.88 145 ARG A N 1
ATOM 1163 C CA . ARG A 1 145 ? 4.954 -8.784 7.961 1.00 92.88 145 ARG A CA 1
ATOM 1164 C C . ARG A 1 145 ? 5.505 -7.956 9.118 1.00 92.88 145 ARG A C 1
ATOM 1166 O O . ARG A 1 145 ? 6.162 -8.514 9.989 1.00 92.88 145 ARG A O 1
ATOM 1173 N N . GLN A 1 146 ? 5.215 -6.655 9.147 1.00 92.94 146 GLN A N 1
ATOM 1174 C CA . GLN A 1 146 ? 5.678 -5.744 10.194 1.00 92.94 146 GLN A CA 1
ATOM 1175 C C . GLN A 1 146 ? 5.158 -6.124 11.585 1.00 92.94 146 GLN A C 1
ATOM 1177 O O . GLN A 1 146 ? 5.890 -5.996 12.564 1.00 92.94 146 GLN A O 1
ATOM 1182 N N . HIS A 1 147 ? 3.912 -6.587 11.670 1.00 93.06 147 HIS A N 1
ATOM 1183 C CA . HIS A 1 147 ? 3.247 -6.903 12.937 1.00 93.06 147 HIS A CA 1
ATOM 1184 C C . HIS A 1 147 ? 3.197 -8.411 13.236 1.00 93.06 147 HIS A C 1
ATOM 1186 O O . HIS A 1 147 ? 2.470 -8.828 14.129 1.00 93.06 147 HIS A O 1
ATOM 1192 N N . ASN A 1 148 ? 3.982 -9.230 12.520 1.00 94.00 148 ASN A N 1
ATOM 1193 C CA . ASN A 1 148 ? 4.071 -10.691 12.681 1.00 94.00 148 ASN A CA 1
ATOM 1194 C C . ASN A 1 148 ? 2.726 -11.438 12.579 1.00 94.00 148 ASN A C 1
ATOM 1196 O O . ASN A 1 148 ? 2.499 -12.450 13.242 1.00 94.00 148 ASN A O 1
ATOM 1200 N N . ILE A 1 149 ? 1.841 -10.976 11.699 1.00 95.00 149 ILE A N 1
ATOM 1201 C CA . ILE A 1 149 ? 0.526 -11.576 11.479 1.00 95.00 149 ILE A CA 1
ATOM 1202 C C . ILE A 1 149 ? 0.623 -12.662 10.406 1.00 95.00 149 ILE A C 1
ATOM 1204 O O . ILE A 1 149 ? 0.829 -12.385 9.222 1.00 95.00 149 ILE A O 1
ATOM 1208 N N . SER A 1 150 ? 0.410 -13.914 10.804 1.00 92.56 150 SER A N 1
ATOM 1209 C CA . SER A 1 150 ? 0.463 -15.070 9.899 1.00 92.56 150 SER A CA 1
ATOM 1210 C C . SER A 1 150 ? -0.861 -15.382 9.192 1.00 92.56 150 SER A C 1
ATOM 1212 O O . SER A 1 150 ? -0.855 -15.992 8.125 1.00 92.56 150 SER A O 1
ATOM 1214 N N . HIS A 1 151 ? -1.999 -14.955 9.741 1.00 91.06 151 HIS A N 1
ATOM 1215 C CA . HIS A 1 151 ? -3.328 -15.335 9.253 1.00 91.06 151 HIS A CA 1
ATOM 1216 C C . HIS A 1 151 ? -3.969 -14.276 8.341 1.00 91.06 151 HIS A C 1
ATOM 1218 O O . HIS A 1 151 ? -3.407 -13.212 8.071 1.00 91.06 151 HIS A O 1
ATOM 1224 N N . GLU A 1 152 ? -5.133 -14.607 7.786 1.00 93.56 152 GLU A N 1
ATOM 1225 C CA . GLU A 1 152 ? -5.922 -13.704 6.950 1.00 93.56 152 GLU A CA 1
ATOM 1226 C C . GLU A 1 152 ? -6.645 -12.655 7.808 1.00 93.56 152 GLU A C 1
ATOM 1228 O O . GLU A 1 152 ? -7.324 -13.008 8.768 1.00 93.56 152 GLU A O 1
ATOM 1233 N N . ILE A 1 153 ? -6.525 -11.373 7.445 1.00 95.75 153 ILE A N 1
ATOM 1234 C CA . ILE A 1 153 ? -7.115 -10.254 8.200 1.00 95.75 153 ILE A CA 1
ATOM 1235 C C . ILE A 1 153 ? -8.224 -9.526 7.443 1.00 95.75 153 ILE A C 1
ATOM 1237 O O . ILE A 1 153 ? -8.982 -8.780 8.056 1.00 95.75 153 ILE A O 1
ATOM 1241 N N . ARG A 1 154 ? -8.373 -9.749 6.130 1.00 96.25 154 ARG A N 1
ATOM 1242 C CA . ARG A 1 154 ? -9.327 -9.018 5.278 1.00 96.25 154 ARG A CA 1
ATOM 1243 C C . ARG A 1 154 ? -10.765 -9.094 5.795 1.00 96.25 154 ARG A C 1
ATOM 1245 O O . ARG A 1 154 ? -11.455 -8.079 5.817 1.00 96.25 154 ARG A O 1
ATOM 1252 N N . PHE A 1 155 ? -11.197 -10.258 6.284 1.00 95.69 155 PHE A N 1
ATOM 1253 C CA . PHE A 1 155 ? -12.530 -10.422 6.876 1.00 95.69 155 PHE A CA 1
ATOM 1254 C C . PHE A 1 155 ? -12.701 -9.644 8.186 1.00 95.69 155 PHE A C 1
ATOM 1256 O O . PHE A 1 155 ? -13.761 -9.061 8.412 1.00 95.69 155 PHE A O 1
ATOM 1263 N N . HIS A 1 156 ? -11.660 -9.580 9.022 1.00 95.75 156 HIS A N 1
ATOM 1264 C CA . HIS A 1 156 ? -11.677 -8.780 10.247 1.00 95.75 156 HIS A CA 1
ATOM 1265 C C . HIS A 1 156 ? -11.759 -7.283 9.932 1.00 95.75 156 HIS A C 1
ATOM 1267 O O . HIS A 1 156 ? -12.583 -6.584 10.520 1.00 95.75 156 HIS A O 1
ATOM 1273 N N . LEU A 1 157 ? -10.972 -6.810 8.959 1.00 97.25 157 LEU A N 1
ATOM 1274 C CA . LEU A 1 157 ? -11.004 -5.417 8.510 1.00 97.25 157 LEU A CA 1
ATOM 1275 C C . LEU A 1 157 ? -12.378 -5.050 7.939 1.00 97.25 157 LEU A C 1
ATOM 1277 O O . LEU A 1 157 ? -12.970 -4.058 8.354 1.00 97.25 157 LEU A O 1
ATOM 1281 N N . ALA A 1 158 ? -12.937 -5.886 7.060 1.00 95.69 158 ALA A N 1
ATOM 1282 C CA . ALA A 1 158 ? -14.267 -5.667 6.495 1.00 95.69 158 ALA A CA 1
ATOM 1283 C C . ALA A 1 158 ? -15.359 -5.608 7.580 1.00 95.69 158 ALA A C 1
ATOM 1285 O O . ALA A 1 158 ? -16.229 -4.734 7.548 1.00 95.69 158 ALA A O 1
ATOM 1286 N N . ALA A 1 159 ? -15.305 -6.513 8.564 1.00 95.44 159 ALA A N 1
ATOM 1287 C CA . ALA A 1 159 ? -16.242 -6.526 9.683 1.00 95.44 159 ALA A CA 1
ATOM 1288 C C . ALA A 1 159 ? -16.123 -5.264 10.551 1.00 95.44 159 ALA A C 1
ATOM 1290 O O . ALA A 1 159 ? -17.143 -4.675 10.916 1.00 95.44 159 ALA A O 1
ATOM 1291 N N . ALA A 1 160 ? -14.898 -4.818 10.839 1.00 95.56 160 ALA A N 1
ATOM 1292 C CA . ALA A 1 160 ? -14.644 -3.603 11.605 1.00 95.56 160 ALA A CA 1
ATOM 1293 C C . ALA A 1 160 ? -15.127 -2.345 10.866 1.00 95.56 160 ALA A C 1
ATOM 1295 O O . ALA A 1 160 ? -15.842 -1.534 11.451 1.00 95.56 160 ALA A O 1
ATOM 1296 N N . ILE A 1 161 ? -14.835 -2.218 9.568 1.00 95.50 161 ILE A N 1
ATOM 1297 C CA . ILE A 1 161 ? -15.314 -1.112 8.721 1.00 95.50 161 ILE A CA 1
ATOM 1298 C C . ILE A 1 161 ? -16.845 -1.046 8.729 1.00 95.50 161 ILE A C 1
ATOM 1300 O O . ILE A 1 161 ? -17.425 0.025 8.922 1.00 95.50 161 ILE A O 1
ATOM 1304 N N . LYS A 1 162 ? -17.511 -2.197 8.571 1.00 93.94 162 LYS A N 1
ATOM 1305 C CA . LYS A 1 162 ? -18.975 -2.285 8.624 1.00 93.94 162 LYS A CA 1
ATOM 1306 C C . LYS A 1 162 ? -19.519 -1.867 9.991 1.00 93.94 162 LYS A C 1
ATOM 1308 O O . LYS A 1 162 ? -20.444 -1.061 10.046 1.00 93.94 162 LYS A O 1
ATOM 1313 N N . ARG A 1 163 ? -18.958 -2.395 11.084 1.00 94.56 163 ARG A N 1
ATOM 1314 C CA . ARG A 1 163 ? -19.369 -2.059 12.460 1.00 94.56 163 ARG A CA 1
ATOM 1315 C C . ARG A 1 163 ? -19.189 -0.571 12.762 1.00 94.56 163 ARG A C 1
ATOM 1317 O O . ARG A 1 163 ? -20.055 0.018 13.398 1.00 94.56 163 ARG A O 1
ATOM 1324 N N . ASN A 1 164 ? -18.115 0.031 12.259 1.00 91.88 164 ASN A N 1
ATOM 1325 C CA . ASN A 1 164 ? -17.807 1.449 12.438 1.00 91.88 164 ASN A CA 1
ATOM 1326 C C . ASN A 1 164 ? -18.572 2.364 11.464 1.00 91.88 164 ASN A C 1
ATOM 1328 O O . ASN A 1 164 ? -18.338 3.568 11.472 1.00 91.88 164 ASN A O 1
ATOM 1332 N N . GLN A 1 165 ? -19.465 1.817 10.626 1.00 91.69 165 GLN A N 1
ATOM 1333 C CA . GLN A 1 165 ? -20.235 2.560 9.618 1.00 91.69 165 GLN A CA 1
ATOM 1334 C C . GLN A 1 165 ? -19.355 3.363 8.642 1.00 91.69 165 GLN A C 1
ATOM 1336 O O . GLN A 1 165 ? -19.763 4.395 8.120 1.00 91.69 165 GLN A O 1
ATOM 1341 N N . LYS A 1 166 ? -18.148 2.861 8.358 1.00 91.19 166 LYS A N 1
ATOM 1342 C CA . LYS A 1 166 ? -17.157 3.496 7.474 1.00 91.19 166 LYS A CA 1
ATOM 1343 C C . LYS A 1 166 ? -17.078 2.851 6.092 1.00 91.19 166 LYS A C 1
ATOM 1345 O O . LYS A 1 166 ? -16.039 2.896 5.440 1.00 91.19 166 LYS A O 1
ATOM 1350 N N . ILE A 1 167 ? -18.156 2.210 5.639 1.00 89.88 167 ILE A N 1
ATOM 1351 C CA . ILE A 1 167 ? -18.192 1.634 4.290 1.00 89.88 167 ILE A CA 1
ATOM 1352 C C . ILE A 1 167 ? -18.006 2.782 3.283 1.00 89.88 167 ILE A C 1
ATOM 1354 O O . ILE A 1 167 ? -18.805 3.719 3.309 1.00 89.88 167 ILE A O 1
ATOM 1358 N N . PRO A 1 168 ? -16.992 2.731 2.398 1.00 88.62 168 PRO A N 1
ATOM 1359 C CA . PRO A 1 168 ? -16.757 3.800 1.435 1.00 88.62 168 PRO A CA 1
ATOM 1360 C C . PRO A 1 168 ? -17.983 4.049 0.554 1.00 88.62 168 PRO A C 1
ATOM 1362 O O . PRO A 1 168 ? -18.602 3.096 0.075 1.00 88.62 168 PRO A O 1
ATOM 1365 N N . LEU A 1 169 ? -18.306 5.325 0.310 1.00 86.38 169 LEU A N 1
ATOM 1366 C CA . LEU A 1 169 ? -19.537 5.734 -0.384 1.00 86.38 169 LEU A CA 1
ATOM 1367 C C . LEU A 1 169 ? -19.718 5.063 -1.749 1.00 86.38 169 LEU A C 1
ATOM 1369 O O . LEU A 1 169 ? -20.831 4.718 -2.135 1.00 86.38 169 LEU A O 1
ATOM 1373 N N . GLU A 1 170 ? -18.629 4.851 -2.486 1.00 85.69 170 GLU A N 1
ATOM 1374 C CA . GLU A 1 170 ? -18.690 4.185 -3.789 1.00 85.69 170 GLU A CA 1
ATOM 1375 C C . GLU A 1 170 ? -19.093 2.704 -3.693 1.00 85.69 170 GLU A C 1
ATOM 1377 O O . GLU A 1 170 ? -19.762 2.197 -4.592 1.00 85.69 170 GLU A O 1
ATOM 1382 N N . ILE A 1 171 ? -18.772 2.035 -2.579 1.00 87.19 171 ILE A N 1
ATOM 1383 C CA . ILE A 1 171 ? -19.206 0.664 -2.295 1.00 87.19 171 ILE A CA 1
ATOM 1384 C C . ILE A 1 171 ? -20.643 0.657 -1.777 1.00 87.19 171 ILE A C 1
ATOM 1386 O O . ILE A 1 171 ? -21.449 -0.143 -2.248 1.00 87.19 171 ILE A O 1
ATOM 1390 N N . SER A 1 172 ? -20.998 1.542 -0.840 1.00 86.06 172 SER A N 1
ATOM 1391 C CA . SER A 1 172 ? -22.362 1.582 -0.296 1.00 86.06 172 SER A CA 1
ATOM 1392 C C . SER A 1 172 ? -23.390 1.908 -1.381 1.00 86.06 172 SER A C 1
ATOM 1394 O O . SER A 1 172 ? -24.376 1.185 -1.514 1.00 86.06 172 SER A O 1
ATOM 1396 N N . SER A 1 173 ? -23.101 2.900 -2.229 1.00 83.56 173 SER A N 1
ATOM 1397 C CA . SER A 1 173 ? -23.955 3.275 -3.365 1.00 83.56 173 SER A CA 1
ATOM 1398 C C . SER A 1 173 ? -24.143 2.108 -4.336 1.00 83.56 173 SER A C 1
ATOM 1400 O O . SER A 1 173 ? -25.225 1.909 -4.877 1.00 83.56 173 SER A O 1
ATOM 1402 N N . TYR A 1 174 ? -23.100 1.301 -4.556 1.00 79.44 174 TYR A N 1
ATOM 1403 C CA . TYR A 1 174 ? -23.193 0.103 -5.389 1.00 79.44 174 TYR A CA 1
ATOM 1404 C C . TYR A 1 174 ? -24.073 -0.974 -4.741 1.00 79.44 174 TYR A C 1
ATOM 1406 O O . TYR A 1 174 ? -24.962 -1.516 -5.392 1.00 79.44 174 TYR A O 1
ATOM 1414 N N . LEU A 1 175 ? -23.901 -1.246 -3.446 1.00 79.69 175 LEU A N 1
ATOM 1415 C CA . LEU A 1 175 ? -24.710 -2.238 -2.730 1.00 79.69 175 LEU A CA 1
ATOM 1416 C C . LEU A 1 175 ? -26.200 -1.868 -2.688 1.00 79.69 175 LEU A C 1
ATOM 1418 O O . LEU A 1 175 ? -27.052 -2.753 -2.758 1.00 79.69 175 LEU A O 1
ATOM 1422 N N . GLU A 1 176 ? -26.527 -0.580 -2.598 1.00 80.88 176 GLU A N 1
ATOM 1423 C CA . GLU A 1 176 ? -27.910 -0.097 -2.643 1.00 80.88 176 GLU A CA 1
ATOM 1424 C C . GLU A 1 176 ? -28.579 -0.382 -3.991 1.00 80.88 176 GLU A C 1
ATOM 1426 O O . GLU A 1 176 ? -29.729 -0.818 -4.012 1.00 80.88 176 GLU A O 1
ATOM 1431 N N . THR A 1 177 ? -27.855 -0.254 -5.109 1.00 73.25 177 THR A N 1
ATOM 1432 C CA . THR A 1 177 ? -28.418 -0.559 -6.438 1.00 73.25 177 THR A CA 1
ATOM 1433 C C . THR A 1 177 ? -28.860 -2.018 -6.590 1.00 73.25 177 THR A C 1
ATOM 1435 O O . THR A 1 177 ? -29.866 -2.280 -7.249 1.00 73.25 177 THR A O 1
ATOM 1438 N N . PHE A 1 178 ? -28.202 -2.971 -5.918 1.00 67.75 178 PHE A N 1
ATOM 1439 C CA . PHE A 1 178 ? -28.651 -4.372 -5.908 1.00 67.75 178 PHE A CA 1
ATOM 1440 C C . PHE A 1 178 ? -29.883 -4.606 -5.044 1.00 67.75 178 PHE A C 1
ATOM 1442 O O . PHE A 1 178 ? -30.682 -5.479 -5.362 1.00 67.75 178 PHE A O 1
ATOM 1449 N N . LYS A 1 179 ? -30.046 -3.849 -3.954 1.00 66.50 179 LYS A N 1
ATOM 1450 C CA . LYS A 1 179 ? -31.201 -4.005 -3.058 1.00 66.50 179 LYS A CA 1
ATOM 1451 C C . LYS A 1 179 ? -32.507 -3.534 -3.687 1.00 66.50 179 LYS A C 1
ATOM 1453 O O . LYS A 1 179 ? -33.550 -4.023 -3.293 1.00 66.50 179 LYS A O 1
ATOM 1458 N N . VAL A 1 180 ? -32.442 -2.585 -4.619 1.00 57.19 180 VAL A N 1
ATOM 1459 C CA . VAL A 1 180 ? -33.612 -2.059 -5.346 1.00 57.19 180 VAL A CA 1
ATOM 1460 C C . VAL A 1 180 ? -33.946 -2.913 -6.580 1.00 57.19 180 VAL A C 1
ATOM 1462 O O . VAL A 1 180 ? -35.035 -2.805 -7.130 1.00 57.19 180 VAL A O 1
ATOM 1465 N N . SER A 1 181 ? -33.012 -3.764 -7.019 1.00 52.88 181 SER A N 1
ATOM 1466 C CA . SER A 1 181 ? -33.164 -4.622 -8.204 1.00 52.88 181 SER A CA 1
ATOM 1467 C C . SER A 1 181 ? -33.656 -6.045 -7.882 1.00 52.88 181 SER A C 1
ATOM 1469 O O . SER A 1 181 ? -33.760 -6.858 -8.798 1.00 52.88 181 SER A O 1
ATOM 1471 N N . ASN A 1 182 ? -33.937 -6.338 -6.606 1.00 43.59 182 ASN A N 1
ATOM 1472 C CA . ASN A 1 182 ? -34.559 -7.566 -6.091 1.00 43.59 182 ASN A CA 1
ATOM 1473 C C . ASN A 1 182 ? -35.850 -7.208 -5.352 1.00 43.59 182 ASN A C 1
ATOM 1475 O O . ASN A 1 182 ? -36.727 -8.093 -5.267 1.00 43.59 182 ASN A O 1
#

Sequence (182 aa):
AIPFGPYIKILNRWELENYLIDSQAIEEYLANHTGRKPRSAQDVIKELLEHCDVLTLHTAGNAACHNARINGFTDGFTDSKDKTRVDQDIQQRFQQHINFSCQKDYLSNIAKVQAFDTPSLSNEERLEKLLRIICGKALLSRIKRQHNISHEIRFHLAAAIKRNQKIPLEISSYLETFKVSN

Foldseek 3Di:
DPPVDDLDDDDLAPDPLLLLPQLVLLQVVLCVVVVHDGDDSLVSLVVLVLLLLLLLLQLLLQQLCVVVVHDGDDLCLSLDSDSVVSNVVSVVVVVVDPDPSSVVSSVVSSVVLCVLADPVDDSVSRSNSSSSRGDSSSSVVNSCSVSVNPDDCSVSSVVSCVVVVNRPPSVVVVVVVVVVVD

pLDDT: mean 90.27, std 9.41, range [43.59, 98.12]

Secondary structure (DSSP, 8-state):
--TT-TT-PPPSSSSGGGGG--HHHHHHHHHHHHT-PPPPHHHHHHHHHHHHHHHHHHHHHHHHHHHTT-----TTTT--S-HHHHHHHHHHHHHTSS-THHHHHHHHHHHHHHTT--TTS-HHHHHHHHTTTS-HHHHHHHHHHHTT--S--HHHHHHHHHHTT---HHHHHHHHHHHH--